Protein AF-A0A2M9PXU3-F1 (afdb_monomer)

Mean predicted aligned error: 9.9 Å

pLDDT: mean 85.63, std 10.14, range [52.69, 96.5]

Radius of gyration: 23.73 Å; Cα contacts (8 Å, |Δi|>4): 147; chains: 1; bounding box: 52×35×65 Å

Foldseek 3Di:
DDPLLVVLLVCLLCLVVVNDDPVVVVSSVVCCVVDPVSVVSSVDCVSVVVVVVVVVVLVVVLVVLLVVLLVLLVPDDCPDCVPVSLVVLLQSLLVQCVSPVDNVSLLCSQQVSQLVNQLVVQVPDCVQPVDPDPVSVVVSNVRSNVRSVVSSVSSSNSSVVNVVVVVVVD

Sequence (170 aa):
MSQECSIVEDLLPLYKKQALQATTVEYVEQHLANCEHCRQFATSKQLLGYHLLMKRTITFFHLVFIVLSFMFAINSSLLGNQTGFAISYAIFGSLTYFFYKNIWIVFAISSIPVFVWAIINNINNSLYVTHYSLTEIGTLLIGASYIALLHTIFALFGAAFAIMFRRFTK

Organism: NCBI:txid582475

Nearest PDB structures (foldseek):
  6grj-assembly1_E  TM=2.262E-01  e=9.748E+00  Aeromonas hydrophila

Structure (mmCIF, N/CA/C/O backbone):
data_AF-A0A2M9PXU3-F1
#
_entry.id   AF-A0A2M9PXU3-F1
#
loop_
_atom_site.group_PDB
_atom_site.id
_atom_site.type_symbol
_atom_site.label_atom_id
_atom_site.label_alt_id
_atom_site.label_comp_id
_atom_site.label_asym_id
_atom_site.label_entity_id
_atom_site.label_seq_id
_atom_site.pdbx_PDB_ins_code
_atom_site.Cartn_x
_atom_site.Cartn_y
_atom_site.Cartn_z
_atom_site.occupancy
_atom_site.B_iso_or_equiv
_atom_site.auth_seq_id
_atom_site.auth_comp_id
_atom_site.auth_asym_id
_atom_site.auth_atom_id
_atom_site.pdbx_PDB_model_num
ATOM 1 N N . MET A 1 1 ? -33.597 -4.125 27.726 1.00 58.78 1 MET A N 1
ATOM 2 C CA . MET A 1 1 ? -32.166 -4.501 27.716 1.00 58.78 1 MET A CA 1
ATOM 3 C C . MET A 1 1 ? -31.434 -3.582 28.674 1.00 58.78 1 MET A C 1
ATOM 5 O O . MET A 1 1 ? -31.706 -2.387 28.640 1.00 58.78 1 MET A O 1
ATOM 9 N N . SER A 1 2 ? -30.589 -4.116 29.558 1.00 76.25 2 SER A N 1
ATOM 10 C CA . SER A 1 2 ? -29.757 -3.280 30.432 1.00 76.25 2 SER A CA 1
ATOM 11 C C . SER A 1 2 ? -28.601 -2.673 29.630 1.00 76.25 2 SER A C 1
ATOM 13 O O . SER A 1 2 ? -28.167 -3.251 28.633 1.00 76.25 2 SER A O 1
ATOM 15 N N . GLN A 1 3 ? -28.095 -1.512 30.059 1.00 81.12 3 GLN A N 1
ATOM 16 C CA . GLN A 1 3 ? -26.923 -0.881 29.434 1.00 81.12 3 GLN A CA 1
ATOM 17 C C . GLN A 1 3 ? -25.705 -1.821 29.431 1.00 81.12 3 GLN A C 1
ATOM 19 O O . GLN A 1 3 ? -24.948 -1.847 28.467 1.00 81.12 3 GLN A O 1
ATOM 24 N N . GLU A 1 4 ? -25.576 -2.662 30.460 1.00 86.38 4 GLU A N 1
ATOM 25 C CA . GLU A 1 4 ? -24.522 -3.674 30.571 1.00 86.38 4 GLU A CA 1
ATOM 26 C C . GLU A 1 4 ? -24.569 -4.724 29.452 1.00 86.38 4 GLU A C 1
ATOM 28 O O . GLU A 1 4 ? -23.522 -5.085 28.922 1.00 86.38 4 GLU A O 1
ATOM 33 N N . CYS A 1 5 ? -25.763 -5.165 29.028 1.00 88.12 5 CYS A N 1
ATOM 34 C CA . CYS A 1 5 ? -25.887 -6.119 27.918 1.00 88.12 5 CYS A CA 1
ATOM 35 C C . CYS A 1 5 ? -25.332 -5.529 26.614 1.00 88.12 5 CYS A C 1
ATOM 37 O O . CYS A 1 5 ? -24.600 -6.207 25.900 1.00 88.12 5 CYS A O 1
ATOM 39 N N . SER A 1 6 ? -25.630 -4.253 26.335 1.00 86.56 6 SER A N 1
ATOM 40 C CA . SER A 1 6 ? -25.134 -3.559 25.136 1.00 86.56 6 SER A CA 1
ATOM 41 C C . SER A 1 6 ? -23.608 -3.457 25.136 1.00 86.56 6 SER A C 1
ATOM 43 O O . SER A 1 6 ? -22.974 -3.700 24.116 1.00 86.56 6 SER A O 1
ATOM 45 N N . ILE A 1 7 ? -23.014 -3.145 26.293 1.00 88.44 7 ILE A N 1
ATOM 46 C CA . ILE A 1 7 ? -21.556 -3.067 26.444 1.00 88.44 7 ILE A CA 1
ATOM 47 C C . ILE A 1 7 ? -20.925 -4.440 26.182 1.00 88.44 7 ILE A C 1
ATOM 49 O O . ILE A 1 7 ? -19.942 -4.548 25.452 1.00 88.44 7 ILE A O 1
ATOM 53 N N . VAL A 1 8 ? -21.490 -5.510 26.744 1.00 90.38 8 VAL A N 1
ATOM 54 C CA . VAL A 1 8 ? -20.959 -6.869 26.562 1.00 90.38 8 VAL A CA 1
ATOM 55 C C . VAL A 1 8 ? -21.114 -7.349 25.118 1.00 90.38 8 VAL A C 1
ATOM 57 O O . VAL A 1 8 ? -20.199 -7.982 24.590 1.00 90.38 8 VAL A O 1
ATOM 60 N N . GLU A 1 9 ? -22.213 -7.009 24.445 1.00 87.88 9 GLU A N 1
ATOM 61 C CA . GLU A 1 9 ? -22.412 -7.288 23.017 1.00 87.88 9 GLU A CA 1
ATOM 62 C C . GLU A 1 9 ? -21.337 -6.645 22.135 1.00 87.88 9 GLU A C 1
ATOM 64 O O . GLU A 1 9 ? -20.796 -7.318 21.251 1.00 87.88 9 GLU A O 1
ATOM 69 N N . ASP A 1 10 ? -20.953 -5.401 22.428 1.00 85.12 10 ASP A N 1
ATOM 70 C CA . ASP A 1 10 ? -19.882 -4.691 21.721 1.00 85.12 10 ASP A CA 1
ATOM 71 C C . ASP A 1 10 ? -18.488 -5.276 22.011 1.00 85.12 10 ASP A C 1
ATOM 73 O O . ASP A 1 10 ? -17.605 -5.274 21.146 1.00 85.12 10 ASP A O 1
ATOM 77 N N . LEU A 1 11 ? -18.276 -5.814 23.217 1.00 88.81 11 LEU A N 1
ATOM 78 C CA . LEU A 1 11 ? -17.001 -6.402 23.645 1.00 88.81 11 LEU A CA 1
ATOM 79 C C . LEU A 1 11 ? -16.814 -7.854 23.185 1.00 88.81 11 LEU A C 1
ATOM 81 O O . LEU A 1 11 ? -15.676 -8.305 23.023 1.00 88.81 11 LEU A O 1
ATOM 85 N N . LEU A 1 12 ? -17.895 -8.594 22.927 1.00 89.00 12 LEU A N 1
ATOM 86 C CA . LEU A 1 12 ? -17.863 -10.009 22.538 1.00 89.00 12 LEU A CA 1
ATOM 87 C C . LEU A 1 12 ? -16.954 -10.326 21.329 1.00 89.00 12 LEU A C 1
ATOM 89 O O . LEU A 1 12 ? -16.223 -11.324 21.381 1.00 89.00 12 LEU A O 1
ATOM 93 N N . PRO A 1 13 ? -16.924 -9.521 20.245 1.00 84.38 13 PRO A N 1
ATOM 94 C CA . PRO A 1 13 ? -15.999 -9.740 19.134 1.00 84.38 13 PRO A CA 1
ATOM 95 C C . PRO A 1 13 ? -14.521 -9.637 19.539 1.00 84.38 13 PRO A C 1
ATOM 97 O O . PRO A 1 13 ? -13.685 -10.353 18.983 1.00 84.38 13 PRO A O 1
ATOM 100 N N . LEU A 1 14 ? -14.192 -8.753 20.488 1.00 85.19 14 LEU A N 1
ATOM 101 C CA . LEU A 1 14 ? -12.833 -8.563 21.004 1.00 85.19 14 LEU A CA 1
ATOM 102 C C . LEU A 1 14 ? -12.457 -9.659 22.007 1.00 85.19 14 LEU A C 1
ATOM 104 O O . LEU A 1 14 ? -11.332 -10.161 21.961 1.00 85.19 14 LEU A O 1
ATOM 108 N N . TYR A 1 15 ? -13.411 -10.085 22.842 1.00 87.25 15 TYR A N 1
ATOM 109 C CA . TYR A 1 15 ? -13.269 -11.214 23.766 1.00 87.25 15 TYR A CA 1
ATOM 110 C C . TYR A 1 15 ? -12.874 -12.494 23.017 1.00 87.25 15 TYR A C 1
ATOM 112 O O . TYR A 1 15 ? -11.856 -13.108 23.333 1.00 87.25 15 TYR A O 1
ATOM 120 N N . LYS A 1 16 ? -13.575 -12.834 21.922 1.00 84.44 16 LYS A N 1
ATOM 121 C CA . LYS A 1 16 ? -13.237 -14.003 21.081 1.00 84.44 16 LYS A CA 1
ATOM 122 C C . LYS A 1 16 ? -11.840 -13.952 20.454 1.00 84.44 16 LYS A C 1
ATOM 124 O O . LYS A 1 16 ? -11.309 -14.993 20.080 1.00 84.44 16 LYS A O 1
ATOM 129 N N . LYS A 1 17 ? -11.256 -12.761 20.300 1.00 81.19 17 LYS A N 1
ATOM 130 C CA . LYS A 1 17 ? -9.912 -12.560 19.735 1.00 81.19 17 LYS A CA 1
ATOM 131 C C . LYS A 1 17 ? -8.816 -12.485 20.795 1.00 81.19 17 LYS A C 1
ATOM 133 O O . LYS A 1 17 ? -7.677 -12.219 20.425 1.00 81.19 17 LYS A O 1
ATOM 138 N N . GLN A 1 18 ? -9.153 -12.671 22.075 1.00 85.31 18 GLN A N 1
ATOM 139 C CA . GLN A 1 18 ? -8.224 -12.478 23.194 1.00 85.31 18 GLN A CA 1
ATOM 140 C C . GLN A 1 18 ? -7.552 -11.090 23.141 1.00 85.31 18 GLN A C 1
ATOM 142 O O . GLN A 1 18 ? -6.388 -10.925 23.490 1.00 85.31 18 GLN A O 1
ATOM 147 N N . ALA A 1 19 ? -8.290 -10.085 22.654 1.00 86.69 19 ALA A N 1
ATOM 148 C CA . ALA A 1 19 ? -7.798 -8.726 22.423 1.00 86.69 19 ALA A CA 1
ATOM 149 C C . ALA A 1 19 ? -8.254 -7.735 23.510 1.00 86.69 19 ALA A C 1
ATOM 151 O O . ALA A 1 19 ? -8.149 -6.522 23.328 1.00 86.69 19 ALA A O 1
ATOM 152 N N . LEU A 1 20 ? -8.797 -8.248 24.617 1.00 89.94 20 LEU A N 1
ATOM 153 C CA . LEU A 1 20 ? -9.242 -7.475 25.774 1.00 89.94 20 LEU A CA 1
ATOM 154 C C . LEU A 1 20 ? -8.198 -7.522 26.895 1.00 89.94 20 LEU A C 1
ATOM 156 O O . LEU A 1 20 ? -7.428 -8.474 27.006 1.00 89.94 20 LEU A O 1
ATOM 160 N N . GLN A 1 21 ? -8.189 -6.496 27.746 1.00 90.06 21 GLN A N 1
ATOM 161 C CA . GLN A 1 21 ? -7.416 -6.515 28.988 1.00 90.06 21 GLN A CA 1
ATOM 162 C C . GLN A 1 21 ? -8.027 -7.508 29.984 1.00 90.06 21 GLN A C 1
ATOM 164 O O . GLN A 1 21 ? -9.234 -7.740 29.959 1.00 90.06 21 GLN A O 1
ATOM 169 N N . ALA A 1 22 ? -7.208 -8.051 30.889 1.00 91.12 22 ALA A N 1
ATOM 170 C CA . ALA A 1 22 ? -7.633 -9.071 31.853 1.00 91.12 22 ALA A CA 1
ATOM 171 C C . ALA A 1 22 ? -8.864 -8.651 32.681 1.00 91.12 22 ALA A C 1
ATOM 173 O O . ALA A 1 22 ? -9.796 -9.431 32.834 1.00 91.12 22 ALA A O 1
ATOM 174 N N . THR A 1 23 ? -8.921 -7.392 33.120 1.00 90.69 23 THR A N 1
ATOM 175 C CA . THR A 1 23 ? -10.064 -6.842 33.869 1.00 90.69 23 THR A CA 1
ATOM 176 C C . THR A 1 23 ? -11.356 -6.826 33.048 1.00 90.69 23 THR A C 1
ATOM 178 O O . THR A 1 23 ? -12.441 -7.066 33.569 1.00 90.69 23 THR A O 1
ATOM 181 N N . THR A 1 24 ? -11.259 -6.567 31.743 1.00 91.56 24 THR A N 1
ATOM 182 C CA . THR A 1 24 ? -12.410 -6.566 30.832 1.00 91.56 24 THR A CA 1
ATOM 183 C C . THR A 1 24 ? -12.848 -7.985 30.471 1.00 91.56 24 THR A C 1
ATOM 185 O O . THR A 1 24 ? -14.036 -8.220 30.274 1.00 91.56 24 THR A O 1
ATOM 188 N N . VAL A 1 25 ? -11.908 -8.933 30.396 1.00 92.88 25 VAL A N 1
ATOM 189 C CA . VAL A 1 25 ? -12.203 -10.366 30.224 1.00 92.88 25 VAL A CA 1
ATOM 190 C C . VAL A 1 25 ? -13.038 -10.864 31.402 1.00 92.88 25 VAL A C 1
ATOM 192 O O . VAL A 1 25 ? -14.112 -11.414 31.181 1.00 92.88 25 VAL A O 1
ATOM 195 N N . GLU A 1 26 ? -12.599 -10.586 32.630 1.00 93.81 26 GLU A N 1
ATOM 196 C CA . GLU A 1 26 ? -13.303 -10.983 33.855 1.00 93.81 26 GLU A CA 1
ATOM 197 C C . GLU A 1 26 ? -14.710 -10.366 33.934 1.00 93.81 26 GLU A C 1
ATOM 199 O O . GLU A 1 26 ? -15.682 -11.068 34.206 1.00 93.81 26 GLU A O 1
ATOM 204 N N . TYR A 1 27 ? -14.847 -9.082 33.578 1.00 93.38 27 TYR A N 1
ATOM 205 C CA . TYR A 1 27 ? -16.149 -8.411 33.475 1.00 93.38 27 TYR A CA 1
ATOM 206 C C . TYR A 1 27 ? -17.099 -9.104 32.482 1.00 93.38 27 TYR A C 1
ATOM 208 O O . TYR A 1 27 ? -18.268 -9.348 32.793 1.00 93.38 27 TYR A O 1
ATOM 216 N N . VAL A 1 28 ? -16.606 -9.443 31.285 1.00 92.81 28 VAL A N 1
ATOM 217 C CA . VAL A 1 28 ? -17.405 -10.123 30.253 1.00 92.81 28 VAL A CA 1
ATOM 218 C C . VAL A 1 28 ? -17.800 -11.529 30.711 1.00 92.81 28 VAL A C 1
ATOM 220 O O . VAL A 1 28 ? -18.957 -11.913 30.549 1.00 92.81 28 VAL A O 1
ATOM 223 N N . GLU A 1 29 ? -16.888 -12.287 31.321 1.00 93.62 29 GLU A N 1
ATOM 224 C CA . GLU A 1 29 ? -17.164 -13.638 31.830 1.00 93.62 29 GLU A CA 1
ATOM 225 C C . GLU A 1 29 ? -18.190 -13.633 32.963 1.00 93.62 29 GLU A C 1
ATOM 227 O O . GLU A 1 29 ? -19.148 -14.412 32.934 1.00 93.62 29 GLU A O 1
ATOM 232 N N . GLN A 1 30 ? -18.054 -12.702 33.909 1.00 92.81 30 GLN A N 1
ATOM 233 C CA . GLN A 1 30 ? -19.007 -12.525 35.000 1.00 92.81 30 GLN A CA 1
ATOM 234 C C . GLN A 1 30 ? -20.407 -12.184 34.471 1.00 92.81 30 GLN A C 1
ATOM 236 O O . GLN A 1 30 ? -21.407 -12.713 34.964 1.00 92.81 30 GLN A O 1
ATOM 241 N N . HIS A 1 31 ? -20.503 -11.344 33.437 1.00 92.25 31 HIS A N 1
ATOM 242 C CA . HIS A 1 31 ? -21.789 -11.015 32.829 1.00 92.25 31 HIS A CA 1
ATOM 243 C C . HIS A 1 31 ? -22.380 -12.192 32.032 1.00 92.25 31 HIS A C 1
ATOM 245 O O . HIS A 1 31 ? -23.579 -12.454 32.122 1.00 92.25 31 HIS A O 1
ATOM 251 N N . LEU A 1 32 ? -21.562 -12.950 31.293 1.00 91.44 32 LEU A N 1
ATOM 252 C CA . LEU A 1 32 ? -22.006 -14.131 30.533 1.00 91.44 32 LEU A CA 1
ATOM 253 C C . LEU A 1 32 ? -22.490 -15.282 31.431 1.00 91.44 32 LEU A C 1
ATOM 255 O O . LEU A 1 32 ? -23.358 -16.062 31.019 1.00 91.44 32 LEU A O 1
ATOM 259 N N . ALA A 1 33 ? -21.965 -15.389 32.655 1.00 92.25 33 ALA A N 1
ATOM 260 C CA . ALA A 1 33 ? -22.457 -16.337 33.652 1.00 92.25 33 ALA A CA 1
ATOM 261 C C . ALA A 1 33 ? -23.906 -16.017 34.066 1.00 92.25 33 ALA A C 1
ATOM 263 O O . ALA A 1 33 ? -24.739 -16.922 34.164 1.00 92.25 33 ALA A O 1
ATOM 264 N N . ASN A 1 34 ? -24.217 -14.727 34.217 1.00 90.56 34 ASN A N 1
ATOM 265 C CA . ASN A 1 34 ? -25.475 -14.248 34.791 1.00 90.56 34 ASN A CA 1
ATOM 266 C C . ASN A 1 34 ? -26.540 -13.864 33.749 1.00 90.56 34 ASN A C 1
ATOM 268 O O . ASN A 1 34 ? -27.720 -13.786 34.084 1.00 90.56 34 ASN A O 1
ATOM 272 N N . CYS A 1 35 ? -26.157 -13.639 32.489 1.00 90.38 35 CYS A N 1
ATOM 273 C CA . CYS A 1 35 ? -27.060 -13.176 31.437 1.00 90.38 35 CYS A CA 1
ATOM 274 C C . CYS A 1 35 ? -27.245 -14.224 30.331 1.00 90.38 35 CYS A C 1
ATOM 276 O O . CYS A 1 35 ? -26.358 -14.473 29.509 1.00 90.38 35 CYS A O 1
ATOM 278 N N . GLU A 1 36 ? -28.442 -14.812 30.263 1.00 88.31 36 GLU A N 1
ATOM 279 C CA . GLU A 1 36 ? -28.781 -15.800 29.235 1.00 88.31 36 GLU A CA 1
ATOM 280 C C . GLU A 1 36 ? -28.809 -15.196 27.820 1.00 88.31 36 GLU A C 1
ATOM 282 O O . GLU A 1 36 ? -28.330 -15.826 26.877 1.00 88.31 36 GLU A O 1
ATOM 287 N N . HIS A 1 37 ? -29.278 -13.951 27.680 1.00 87.38 37 HIS A N 1
ATOM 288 C CA . HIS A 1 37 ? -29.311 -13.231 26.403 1.00 87.38 37 HIS A CA 1
ATOM 289 C C . HIS A 1 37 ? -27.913 -13.099 25.785 1.00 87.38 37 HIS A C 1
ATOM 291 O O . HIS A 1 37 ? -27.681 -13.524 24.652 1.00 87.38 37 HIS A O 1
ATOM 297 N N . CYS A 1 38 ? -26.951 -12.572 26.549 1.00 86.94 38 CYS A N 1
ATOM 298 C CA . CYS A 1 38 ? -25.585 -12.370 26.067 1.00 86.94 38 CYS A CA 1
ATOM 299 C C . CYS A 1 38 ? -24.882 -13.702 25.767 1.00 86.94 38 CYS A C 1
ATOM 301 O O . CYS A 1 38 ? -24.110 -13.784 24.812 1.00 86.94 38 CYS A O 1
ATOM 303 N N . ARG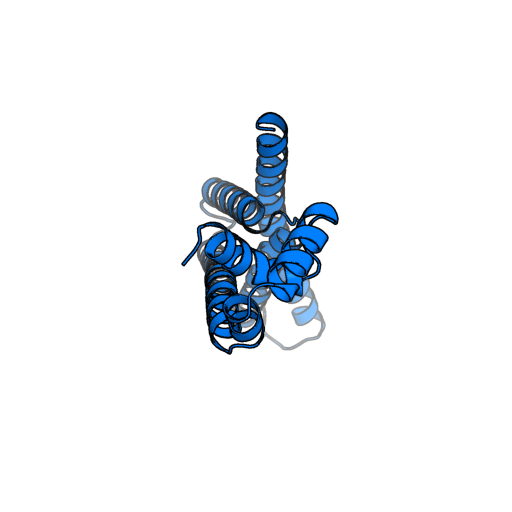 A 1 39 ? -25.193 -14.773 26.510 1.00 87.81 39 ARG A N 1
ATOM 304 C CA . ARG A 1 39 ? -24.681 -16.129 26.247 1.00 87.81 39 ARG A CA 1
ATOM 305 C C . ARG A 1 39 ? -25.201 -16.707 24.925 1.00 87.81 39 ARG A C 1
ATOM 307 O O . ARG A 1 39 ? -24.429 -17.279 24.148 1.00 87.81 39 ARG A O 1
ATOM 314 N N . GLN A 1 40 ? -26.486 -16.521 24.628 1.00 86.44 40 GLN A N 1
ATOM 315 C CA . GLN A 1 40 ? -27.063 -16.910 23.339 1.00 86.44 40 GLN A CA 1
ATOM 316 C C . GLN A 1 40 ? -26.491 -16.059 22.195 1.00 86.44 40 GLN A C 1
ATOM 318 O O . GLN A 1 40 ? -26.076 -16.604 21.168 1.00 86.44 40 GLN A O 1
ATOM 323 N N . PHE A 1 41 ? -26.366 -14.742 22.389 1.00 82.50 41 PHE A N 1
ATOM 324 C CA . PHE A 1 41 ? -25.793 -13.832 21.396 1.00 82.50 41 PHE A CA 1
ATOM 325 C C . PHE A 1 41 ? -24.325 -14.153 21.081 1.00 82.50 41 PHE A C 1
ATOM 327 O O . PHE A 1 41 ? -23.947 -14.192 19.906 1.00 82.50 41 PHE A O 1
ATOM 334 N N . ALA A 1 42 ? -23.524 -14.494 22.097 1.00 82.06 42 ALA A N 1
ATOM 335 C CA . ALA A 1 42 ? -22.135 -14.934 21.947 1.00 82.06 42 ALA A CA 1
ATOM 336 C C . ALA A 1 42 ? -21.995 -16.171 21.044 1.00 82.06 42 ALA A C 1
ATOM 338 O O . ALA A 1 42 ? -20.986 -16.326 20.347 1.00 82.06 42 ALA A O 1
ATOM 339 N N . THR A 1 43 ? -23.014 -17.029 21.018 1.00 80.62 43 THR A N 1
ATOM 340 C CA . THR A 1 43 ? -23.049 -18.262 20.217 1.00 80.62 43 THR A CA 1
ATOM 341 C C . THR A 1 43 ? -23.746 -18.053 18.861 1.00 80.62 43 THR A C 1
ATOM 343 O O . THR A 1 43 ? -23.653 -18.893 17.968 1.00 80.62 43 THR A O 1
ATOM 346 N N . SER A 1 44 ? -24.411 -16.910 18.662 1.00 76.88 44 SER A N 1
ATOM 347 C CA . SER A 1 44 ? -25.222 -16.626 17.477 1.00 76.88 44 SER A CA 1
ATOM 348 C C . SER A 1 44 ? -24.399 -16.319 16.213 1.00 76.88 44 SER A C 1
ATOM 350 O O . SER A 1 44 ? -23.290 -15.776 16.255 1.00 76.88 44 SER A O 1
ATOM 352 N N . LYS A 1 45 ? -24.995 -16.590 15.041 1.00 65.56 45 LYS A N 1
ATOM 353 C CA . LYS A 1 45 ? -24.455 -16.188 13.725 1.00 65.56 45 LYS A CA 1
ATOM 354 C C . LYS A 1 45 ? -24.422 -14.667 13.517 1.00 65.56 45 LYS A C 1
ATOM 356 O O . LYS A 1 45 ? -23.709 -14.205 12.630 1.00 65.56 45 LYS A O 1
ATOM 361 N N . GLN A 1 46 ? -25.149 -13.882 14.311 1.00 65.81 46 GLN A N 1
ATOM 362 C CA . GLN A 1 46 ? -25.204 -12.423 14.169 1.00 65.81 46 GLN A CA 1
ATOM 363 C C . GLN A 1 46 ? -23.852 -11.772 14.494 1.00 65.81 46 GLN A C 1
ATOM 365 O O . GLN A 1 46 ? -23.383 -10.916 13.743 1.00 65.81 46 GLN A O 1
ATOM 370 N N . LEU A 1 47 ? -23.154 -12.282 15.516 1.00 65.25 47 LEU A N 1
ATOM 371 C CA . LEU A 1 47 ? -21.778 -11.892 15.838 1.00 65.25 47 LEU A CA 1
ATOM 372 C C . LEU A 1 47 ? -20.804 -12.202 14.680 1.00 65.25 47 LEU A C 1
ATOM 374 O O . LEU A 1 47 ? -19.882 -11.436 14.394 1.00 65.25 47 LEU A O 1
ATOM 378 N N . LEU A 1 48 ? -21.032 -13.314 13.971 1.00 63.03 48 LEU A N 1
ATOM 379 C CA . LEU A 1 48 ? -20.255 -13.693 12.786 1.00 63.03 48 LEU A CA 1
ATOM 380 C C . LEU A 1 48 ? -20.543 -12.761 11.595 1.00 63.03 48 LEU A C 1
ATOM 382 O O . LEU A 1 48 ? -19.626 -12.426 10.846 1.00 63.03 48 LEU A O 1
ATOM 386 N N . GLY A 1 49 ? -21.791 -12.306 11.446 1.00 60.81 49 GLY A N 1
ATOM 387 C CA . GLY A 1 49 ? -22.214 -11.351 10.419 1.00 60.81 49 GLY A CA 1
ATOM 388 C C . GLY A 1 49 ? -21.491 -10.006 10.520 1.00 60.81 49 GLY A C 1
ATOM 389 O O . GLY A 1 49 ? -20.899 -9.563 9.535 1.00 60.81 49 GLY A O 1
ATOM 390 N N . TYR A 1 50 ? -21.441 -9.404 11.714 1.00 64.88 50 TYR A N 1
ATOM 391 C CA . TYR A 1 50 ? -20.674 -8.169 11.954 1.00 64.88 50 TYR A CA 1
ATOM 392 C C . TYR A 1 50 ? -19.179 -8.345 11.654 1.00 64.88 50 TYR A C 1
ATOM 394 O O . TYR A 1 50 ? -18.558 -7.496 11.010 1.00 64.88 50 TYR A O 1
ATOM 402 N N . HIS A 1 51 ? -18.601 -9.483 12.049 1.00 62.94 51 HIS A N 1
ATOM 403 C CA . HIS A 1 51 ? -17.202 -9.798 11.767 1.00 62.94 51 HIS A CA 1
ATOM 404 C C . HIS A 1 51 ? -16.905 -9.902 10.260 1.00 62.94 51 HIS A C 1
ATOM 406 O O . HIS A 1 51 ? -15.897 -9.373 9.781 1.00 62.94 51 HIS A O 1
ATOM 412 N N . LEU A 1 52 ? -17.781 -10.563 9.499 1.00 61.28 52 LEU A N 1
ATOM 413 C CA . LEU A 1 52 ? -17.654 -10.684 8.044 1.00 61.28 52 LEU A CA 1
ATOM 414 C C . LEU A 1 52 ? -17.754 -9.320 7.353 1.00 61.28 52 LEU A C 1
ATOM 416 O O . LEU A 1 52 ? -16.981 -9.045 6.434 1.00 61.28 52 LEU A O 1
ATOM 420 N N . LEU A 1 53 ? -18.652 -8.452 7.825 1.00 69.12 53 LEU A N 1
ATOM 421 C CA . LEU A 1 53 ? -18.860 -7.113 7.275 1.00 69.12 53 LEU A CA 1
ATOM 422 C C . LEU A 1 53 ? -17.626 -6.222 7.491 1.00 69.12 53 LEU A C 1
ATOM 424 O O . LEU A 1 53 ? -17.139 -5.611 6.541 1.00 69.12 53 LEU A O 1
ATOM 428 N N . MET A 1 54 ? -17.036 -6.240 8.692 1.00 67.12 54 MET A N 1
ATOM 429 C CA . MET A 1 54 ? -15.806 -5.490 8.982 1.00 67.12 54 MET A CA 1
ATOM 430 C C . MET A 1 54 ? -14.605 -6.004 8.172 1.00 67.12 54 MET A C 1
ATOM 432 O O . MET A 1 54 ? -13.839 -5.207 7.625 1.00 67.12 54 MET A O 1
ATOM 436 N N . LYS A 1 55 ? -14.458 -7.331 8.032 1.00 74.00 55 LYS A N 1
ATOM 437 C CA . LYS A 1 55 ? -13.389 -7.927 7.211 1.00 74.00 55 LYS A CA 1
ATOM 438 C C . LYS A 1 55 ? -13.541 -7.537 5.737 1.00 74.00 55 LYS A C 1
ATOM 440 O O . LYS A 1 55 ? -12.556 -7.162 5.108 1.00 74.00 55 LYS A O 1
ATOM 445 N N . ARG A 1 56 ? -14.771 -7.551 5.212 1.00 77.31 56 ARG A N 1
ATOM 446 C CA . ARG A 1 56 ? -15.087 -7.133 3.838 1.00 77.31 56 ARG A CA 1
ATOM 447 C C . ARG A 1 56 ? -14.711 -5.674 3.579 1.00 77.31 56 ARG A C 1
ATOM 449 O O . ARG A 1 56 ? -14.115 -5.396 2.543 1.00 77.31 56 ARG A O 1
ATOM 456 N N . THR A 1 57 ? -15.002 -4.763 4.506 1.00 80.94 57 THR A N 1
ATOM 457 C CA . THR A 1 57 ? -14.649 -3.341 4.360 1.00 80.94 57 THR A CA 1
ATOM 458 C C . THR A 1 57 ? -13.133 -3.130 4.305 1.00 80.94 57 THR A C 1
ATOM 460 O O . THR A 1 57 ? -12.648 -2.405 3.440 1.00 80.94 57 THR A O 1
ATOM 463 N N . ILE A 1 58 ? -12.360 -3.810 5.161 1.00 84.62 58 ILE A N 1
ATOM 464 C CA . ILE A 1 58 ? -10.887 -3.727 5.130 1.00 84.62 58 ILE A CA 1
ATOM 465 C C . ILE A 1 58 ? -10.340 -4.285 3.812 1.00 84.62 58 ILE A C 1
ATOM 467 O O . ILE A 1 58 ? -9.469 -3.668 3.202 1.00 84.62 58 ILE A O 1
ATOM 471 N N . THR A 1 59 ? -10.861 -5.426 3.351 1.00 87.94 59 THR A N 1
ATOM 472 C CA . THR A 1 59 ? -10.473 -6.009 2.059 1.00 87.94 59 THR A CA 1
ATOM 473 C C . THR A 1 59 ? -10.803 -5.075 0.895 1.00 87.94 59 THR A C 1
ATOM 475 O O . THR A 1 59 ? -9.979 -4.928 -0.001 1.00 87.94 59 THR A O 1
ATOM 478 N N . PHE A 1 60 ? -11.956 -4.401 0.919 1.00 90.94 60 PHE A N 1
ATOM 479 C CA . PHE A 1 60 ? -12.319 -3.409 -0.093 1.00 90.94 60 PHE A CA 1
ATOM 480 C C . PHE A 1 60 ? -11.291 -2.275 -0.165 1.00 90.94 60 PHE A C 1
ATOM 482 O O . PHE A 1 60 ? -10.737 -2.030 -1.233 1.00 90.94 60 PHE A O 1
ATOM 489 N N . PHE A 1 61 ? -10.965 -1.639 0.965 1.00 90.38 61 PHE A N 1
ATOM 490 C CA . PHE A 1 61 ? -9.951 -0.580 0.978 1.00 90.38 61 PHE A CA 1
ATOM 491 C C . PHE A 1 61 ? -8.569 -1.095 0.571 1.00 90.38 61 PHE A C 1
ATOM 493 O O . PHE A 1 61 ? -7.848 -0.396 -0.133 1.00 90.38 61 PHE A O 1
ATOM 500 N N . HIS A 1 62 ? -8.218 -2.331 0.935 1.00 92.19 62 HIS A N 1
ATOM 501 C CA . HIS A 1 62 ? -6.972 -2.952 0.488 1.00 92.19 62 HIS A CA 1
ATOM 502 C C . HIS A 1 62 ? -6.890 -3.067 -1.033 1.00 92.19 62 HIS A C 1
ATOM 504 O O . HIS A 1 62 ? -5.882 -2.688 -1.624 1.00 92.19 62 HIS A O 1
ATOM 510 N N . LEU A 1 63 ? -7.970 -3.518 -1.675 1.00 92.50 63 LEU A N 1
ATOM 511 C CA . LEU A 1 63 ? -8.056 -3.559 -3.132 1.00 92.50 63 LEU A CA 1
ATOM 512 C C . LEU A 1 63 ? -7.989 -2.157 -3.741 1.00 92.50 63 LEU A C 1
ATOM 514 O O . LEU A 1 63 ? -7.282 -1.970 -4.725 1.00 92.50 63 LEU A O 1
ATOM 518 N N . VAL A 1 64 ? -8.651 -1.167 -3.135 1.00 93.62 64 VAL A N 1
ATOM 519 C CA . VAL A 1 64 ? -8.567 0.233 -3.580 1.00 93.62 64 VAL A CA 1
ATOM 520 C C . VAL A 1 64 ? -7.120 0.732 -3.550 1.00 93.62 64 VAL A C 1
ATOM 522 O O . VAL A 1 64 ? -6.662 1.286 -4.545 1.00 93.62 64 VAL A O 1
ATOM 525 N N . PHE A 1 65 ? -6.368 0.490 -2.471 1.00 93.69 65 PHE A N 1
ATOM 526 C CA . PHE A 1 65 ? -4.952 0.870 -2.398 1.00 93.69 65 PHE A CA 1
ATOM 527 C C . PHE A 1 65 ? -4.105 0.173 -3.475 1.00 93.69 65 PHE A C 1
ATOM 529 O O . PHE A 1 65 ? -3.286 0.826 -4.118 1.00 93.69 65 PHE A O 1
ATOM 536 N N . ILE A 1 66 ? -4.326 -1.120 -3.730 1.00 93.00 66 ILE A N 1
ATOM 537 C CA . ILE A 1 66 ? -3.617 -1.856 -4.790 1.00 93.00 66 ILE A CA 1
ATOM 538 C C . ILE A 1 66 ? -3.924 -1.263 -6.173 1.00 93.00 66 ILE A C 1
ATOM 540 O O . ILE A 1 66 ? -3.005 -1.006 -6.950 1.00 93.00 66 ILE A O 1
ATOM 544 N N . VAL A 1 67 ? -5.200 -1.005 -6.478 1.00 91.94 67 VAL A N 1
ATOM 545 C CA . VAL A 1 67 ? -5.623 -0.418 -7.761 1.00 91.94 67 VAL A CA 1
ATOM 546 C C . VAL A 1 67 ? -5.053 0.987 -7.935 1.00 91.94 67 VAL A C 1
ATOM 548 O O . VAL A 1 67 ? -4.538 1.302 -9.004 1.00 91.94 67 VAL A O 1
ATOM 551 N N . LEU A 1 68 ? -5.076 1.817 -6.891 1.00 91.44 68 LEU A N 1
ATOM 552 C CA . LEU A 1 68 ? -4.467 3.148 -6.929 1.00 91.44 68 LEU A CA 1
ATOM 553 C C . LEU A 1 68 ? -2.962 3.075 -7.204 1.00 91.44 68 LEU A C 1
ATOM 555 O O . LEU A 1 68 ? -2.461 3.861 -8.005 1.00 91.44 68 LEU A O 1
ATOM 559 N N . SER A 1 69 ? -2.250 2.107 -6.618 1.00 90.38 69 SER A N 1
ATOM 560 C CA . SER A 1 69 ? -0.831 1.904 -6.927 1.00 90.38 69 SER A CA 1
ATOM 561 C C . SER A 1 69 ? -0.609 1.540 -8.398 1.00 90.38 69 SER A C 1
ATOM 563 O O . SER A 1 69 ? 0.307 2.083 -9.013 1.00 90.38 69 SER A O 1
ATOM 565 N N . PHE A 1 70 ? -1.455 0.690 -8.991 1.00 88.88 70 PHE A N 1
ATOM 566 C CA . PHE A 1 70 ? -1.410 0.419 -10.433 1.00 88.88 70 PHE A CA 1
ATOM 567 C C . PHE A 1 70 ? -1.688 1.674 -11.267 1.00 88.88 70 PHE A C 1
ATOM 569 O O . PHE A 1 70 ? -0.959 1.951 -12.217 1.00 88.88 70 PHE A O 1
ATOM 576 N N . MET A 1 71 ? -2.712 2.455 -10.910 1.00 87.25 71 MET A N 1
ATOM 577 C CA . MET A 1 71 ? -3.055 3.689 -11.624 1.00 87.25 71 MET A CA 1
ATOM 578 C C . MET A 1 71 ? -1.904 4.695 -11.604 1.00 87.25 71 MET A C 1
ATOM 580 O O . MET A 1 71 ? -1.610 5.314 -12.626 1.00 87.25 71 MET A O 1
ATOM 584 N N . PHE A 1 72 ? -1.226 4.839 -10.464 1.00 85.81 72 PHE A N 1
ATOM 585 C CA . PHE A 1 72 ? -0.062 5.708 -10.366 1.00 85.81 72 PHE A CA 1
ATOM 586 C C . PHE A 1 72 ? 1.129 5.184 -11.166 1.00 85.81 72 PHE A C 1
ATOM 588 O O . PHE A 1 72 ? 1.818 6.001 -11.761 1.00 85.81 72 PHE A O 1
ATOM 595 N N . ALA A 1 73 ? 1.351 3.867 -11.231 1.00 82.75 73 ALA A N 1
ATOM 596 C CA . ALA A 1 73 ? 2.396 3.277 -12.074 1.00 82.75 73 ALA A CA 1
ATOM 597 C C . ALA A 1 73 ? 2.151 3.550 -13.569 1.00 82.75 73 ALA A C 1
ATOM 599 O O . ALA A 1 73 ? 3.055 3.980 -14.279 1.00 82.75 73 ALA A O 1
ATOM 600 N N . ILE A 1 74 ? 0.907 3.376 -14.035 1.00 81.88 74 ILE A N 1
ATOM 601 C CA . ILE A 1 74 ? 0.521 3.629 -15.434 1.00 81.88 74 ILE A CA 1
ATOM 602 C C . ILE A 1 74 ? 0.700 5.105 -15.795 1.00 81.88 74 ILE A C 1
ATOM 604 O O . ILE A 1 74 ? 1.199 5.433 -16.869 1.00 81.88 74 ILE A O 1
ATOM 608 N N . ASN A 1 75 ? 0.264 6.001 -14.907 1.00 76.62 75 ASN A N 1
ATOM 609 C CA . ASN A 1 75 ? 0.261 7.435 -15.175 1.00 76.62 75 ASN A CA 1
ATOM 610 C C . ASN A 1 75 ? 1.619 8.104 -14.888 1.00 76.62 75 ASN A C 1
ATOM 612 O O . ASN A 1 75 ? 1.817 9.279 -15.204 1.00 76.62 75 ASN A O 1
ATOM 616 N N . SER A 1 76 ? 2.568 7.393 -14.271 1.00 69.31 76 SER A N 1
ATOM 617 C CA . SER A 1 76 ? 3.885 7.945 -13.976 1.00 69.31 76 SER A CA 1
ATOM 618 C C . SER A 1 76 ? 4.785 7.893 -15.206 1.00 69.31 76 SER A C 1
ATOM 620 O O . SER A 1 76 ? 5.388 6.870 -15.522 1.00 69.31 76 SER A O 1
ATOM 622 N N . SER A 1 77 ? 4.939 9.031 -15.880 1.00 59.66 77 SER A N 1
ATOM 623 C CA . SER A 1 77 ? 6.098 9.242 -16.745 1.00 59.66 77 SER A CA 1
ATOM 624 C C . SER A 1 77 ? 7.269 9.716 -15.890 1.00 59.66 77 SER A C 1
ATOM 626 O O . SER A 1 77 ? 7.300 10.869 -15.453 1.00 59.66 77 SER A O 1
ATOM 628 N N . LEU A 1 78 ? 8.252 8.837 -15.679 1.00 56.06 78 LEU A N 1
ATOM 629 C CA . LEU A 1 78 ? 9.506 9.156 -14.983 1.00 56.06 78 LEU A CA 1
ATOM 630 C C . LEU A 1 78 ? 10.302 10.280 -15.689 1.00 56.06 78 LEU A C 1
ATOM 632 O O . LEU A 1 78 ? 11.172 10.895 -15.084 1.00 56.06 78 LEU A O 1
ATOM 636 N N . LEU A 1 79 ? 9.999 10.559 -16.965 1.00 52.69 79 LEU A N 1
ATOM 637 C CA . LEU A 1 79 ? 10.692 11.524 -17.829 1.00 52.69 79 LEU A CA 1
ATOM 638 C C . LEU A 1 79 ? 9.906 12.828 -18.073 1.00 52.69 79 LEU A C 1
ATOM 640 O O . LEU A 1 79 ? 10.447 13.747 -18.679 1.00 52.69 79 LEU A O 1
ATOM 644 N N . GLY A 1 80 ? 8.652 12.919 -17.616 1.00 65.00 80 GLY A N 1
ATOM 645 C CA . GLY A 1 80 ? 7.793 14.095 -17.800 1.00 65.00 80 GLY A CA 1
ATOM 646 C C . GLY A 1 80 ? 7.691 14.958 -16.540 1.00 65.00 80 GLY A C 1
ATOM 647 O O . GLY A 1 80 ? 8.484 15.867 -16.318 1.00 65.00 80 GLY A O 1
ATOM 648 N N . ASN A 1 81 ? 6.694 14.676 -15.697 1.00 68.56 81 ASN A N 1
ATOM 649 C CA . ASN A 1 81 ? 6.396 15.446 -14.485 1.00 68.56 81 ASN A CA 1
ATOM 650 C C . ASN A 1 81 ? 6.993 14.781 -13.231 1.00 68.56 81 ASN A C 1
ATOM 652 O O . ASN A 1 81 ? 6.277 14.225 -12.394 1.00 68.56 81 ASN A O 1
ATOM 656 N N . GLN A 1 82 ? 8.323 14.820 -13.123 1.00 76.06 82 GLN A N 1
ATOM 657 C CA . GLN A 1 82 ? 9.094 14.142 -12.070 1.00 76.06 82 GLN A CA 1
ATOM 658 C C . GLN A 1 82 ? 8.660 14.545 -10.648 1.00 76.06 82 GLN A C 1
ATOM 660 O O . GLN A 1 82 ? 8.631 13.712 -9.740 1.00 76.06 82 GLN A O 1
ATOM 665 N N . THR A 1 83 ? 8.268 15.808 -10.452 1.00 80.62 83 THR A N 1
ATOM 666 C CA . THR A 1 83 ? 7.812 16.334 -9.156 1.00 80.62 83 THR A CA 1
ATOM 667 C C . THR A 1 83 ? 6.418 15.833 -8.788 1.00 80.62 83 THR A C 1
ATOM 669 O O . THR A 1 83 ? 6.209 15.390 -7.659 1.00 80.62 83 THR A O 1
ATOM 672 N N . GLY A 1 84 ? 5.472 15.836 -9.734 1.00 82.62 84 GLY A N 1
ATOM 673 C CA . GLY A 1 84 ? 4.125 15.299 -9.516 1.00 82.62 84 GLY A CA 1
ATOM 674 C C . GLY A 1 84 ? 4.148 13.812 -9.157 1.00 82.62 84 GLY A C 1
ATOM 675 O O . GLY A 1 84 ? 3.460 13.383 -8.229 1.00 82.62 84 GLY A O 1
ATOM 676 N N . PHE A 1 85 ? 5.013 13.048 -9.827 1.00 84.88 85 PHE A N 1
ATOM 677 C CA . PHE A 1 85 ? 5.273 11.650 -9.498 1.00 84.88 85 PHE A CA 1
ATOM 678 C C . PHE A 1 85 ? 5.740 11.481 -8.042 1.00 84.88 85 PHE A C 1
ATOM 680 O O . PHE A 1 85 ? 5.072 10.795 -7.265 1.00 84.88 85 PHE A O 1
ATOM 687 N N . ALA A 1 86 ? 6.825 12.155 -7.649 1.00 87.62 86 ALA A N 1
ATOM 688 C CA . ALA A 1 86 ? 7.397 12.025 -6.309 1.00 87.62 86 ALA A CA 1
ATOM 689 C C . AL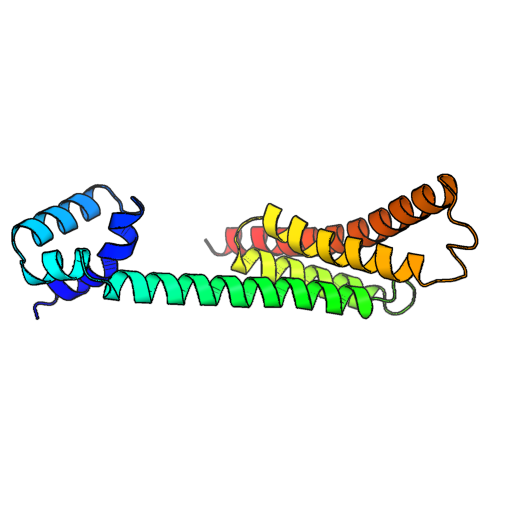A A 1 86 ? 6.396 12.407 -5.203 1.00 87.62 86 ALA A C 1
ATOM 691 O O . ALA A 1 86 ? 6.255 11.689 -4.210 1.00 87.62 86 ALA A O 1
ATOM 692 N N . ILE A 1 87 ? 5.658 13.506 -5.393 1.00 89.50 87 ILE A N 1
ATOM 693 C CA . ILE A 1 87 ? 4.664 13.987 -4.423 1.00 89.50 87 ILE A CA 1
ATOM 694 C C . ILE A 1 87 ? 3.496 13.003 -4.306 1.00 89.50 87 ILE A C 1
ATOM 696 O O . ILE A 1 87 ? 3.088 12.676 -3.192 1.00 89.50 87 ILE A O 1
ATOM 700 N N . SER A 1 88 ? 2.971 12.499 -5.427 1.00 89.69 88 SER A N 1
ATOM 701 C CA . SER A 1 88 ? 1.842 11.558 -5.408 1.00 89.69 88 SER A CA 1
ATOM 702 C C . SER A 1 88 ? 2.179 10.266 -4.655 1.00 89.69 88 SER A C 1
ATOM 704 O O . SER A 1 88 ? 1.406 9.849 -3.792 1.00 89.69 88 SER A O 1
ATOM 706 N N . TYR A 1 89 ? 3.367 9.693 -4.884 1.00 90.69 89 TYR A N 1
ATOM 707 C CA . TYR A 1 89 ? 3.824 8.500 -4.169 1.00 90.69 89 TYR A CA 1
ATOM 708 C C . TYR A 1 89 ? 4.105 8.771 -2.692 1.00 90.69 89 TYR A C 1
ATOM 710 O O . TYR A 1 89 ? 3.756 7.942 -1.852 1.00 90.69 89 TYR A O 1
ATOM 718 N N . ALA A 1 90 ? 4.650 9.940 -2.343 1.00 93.81 90 ALA A N 1
ATOM 719 C CA . ALA A 1 90 ? 4.820 10.330 -0.946 1.00 93.81 90 ALA A CA 1
ATOM 720 C C . ALA A 1 90 ? 3.468 10.466 -0.217 1.00 93.81 90 ALA A C 1
ATOM 722 O O . ALA A 1 90 ? 3.289 9.923 0.875 1.00 93.81 90 ALA A O 1
ATOM 723 N N . ILE A 1 91 ? 2.476 11.122 -0.826 1.00 94.25 91 ILE A N 1
ATOM 724 C CA . ILE A 1 91 ? 1.123 11.224 -0.253 1.00 94.25 91 ILE A CA 1
ATOM 725 C C . ILE A 1 91 ? 0.495 9.832 -0.123 1.00 94.25 91 ILE A C 1
ATOM 727 O O . ILE A 1 91 ? -0.054 9.494 0.927 1.00 94.25 91 ILE A O 1
ATOM 731 N N . PHE A 1 92 ? 0.616 9.002 -1.157 1.00 94.81 92 PHE A N 1
ATOM 732 C CA . PHE A 1 92 ? 0.085 7.643 -1.161 1.00 94.81 92 PHE A CA 1
ATOM 733 C C . PHE A 1 92 ? 0.704 6.769 -0.063 1.00 94.81 92 PHE A C 1
ATOM 735 O O . PHE A 1 92 ? -0.018 6.087 0.669 1.00 94.81 92 PHE A O 1
ATOM 742 N N . GLY A 1 93 ? 2.026 6.823 0.107 1.00 95.00 93 GLY A N 1
ATOM 743 C CA . GLY A 1 93 ? 2.736 6.101 1.161 1.00 95.00 93 GLY A CA 1
ATOM 744 C C . GLY A 1 93 ? 2.357 6.574 2.565 1.00 95.00 93 GLY A C 1
ATOM 745 O O . GLY A 1 93 ? 2.127 5.749 3.452 1.00 95.00 93 GLY A O 1
ATOM 746 N N . SER A 1 94 ? 2.190 7.888 2.748 1.00 95.56 94 SER A N 1
ATOM 747 C CA . SER A 1 94 ? 1.679 8.486 3.988 1.00 95.56 94 SER A CA 1
ATOM 748 C C . SER A 1 94 ? 0.268 7.981 4.325 1.00 95.56 94 SER A C 1
ATOM 750 O O . SER A 1 94 ? 0.035 7.458 5.419 1.00 95.56 94 SER A O 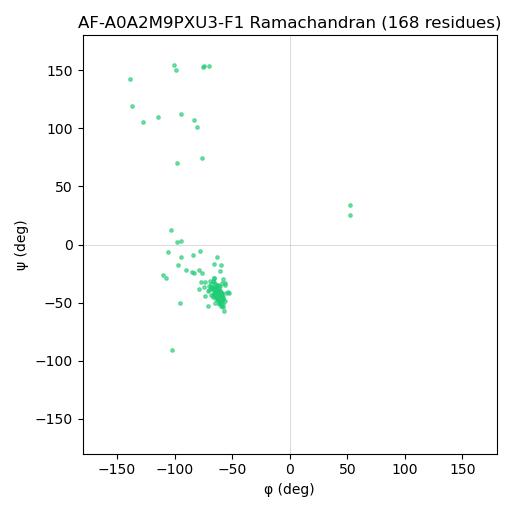1
ATOM 752 N N . LEU A 1 95 ? -0.660 8.038 3.363 1.00 95.25 95 LEU A N 1
ATOM 753 C CA . LEU A 1 95 ? -2.043 7.579 3.532 1.00 95.25 95 LEU A CA 1
ATOM 754 C C . LEU A 1 95 ? -2.116 6.077 3.844 1.00 95.25 95 LEU A C 1
ATOM 756 O O . LEU A 1 95 ? -2.812 5.661 4.773 1.00 95.25 95 LEU A O 1
ATOM 760 N N . THR A 1 96 ? -1.356 5.270 3.103 1.00 94.69 96 THR A N 1
ATOM 761 C CA . THR A 1 96 ? -1.278 3.818 3.306 1.00 94.69 96 THR A CA 1
ATOM 762 C C . THR A 1 96 ? -0.736 3.499 4.701 1.00 94.69 96 THR A C 1
ATOM 764 O O . THR A 1 96 ? -1.269 2.625 5.390 1.00 94.69 96 THR A O 1
ATOM 767 N N . TYR A 1 97 ? 0.274 4.242 5.172 1.00 95.62 97 TYR A N 1
ATOM 768 C CA . TYR A 1 97 ? 0.787 4.082 6.529 1.00 95.62 97 TYR A CA 1
ATOM 769 C C . TYR A 1 97 ? -0.244 4.477 7.592 1.00 95.62 97 TYR A C 1
ATOM 771 O O . TYR A 1 97 ? -0.396 3.756 8.576 1.00 95.62 97 TYR A O 1
ATOM 779 N N . PHE A 1 98 ? -0.982 5.577 7.422 1.00 94.06 98 PHE A N 1
ATOM 780 C CA . PHE A 1 98 ? -2.021 5.958 8.385 1.00 94.06 98 PHE A CA 1
ATOM 781 C C . PHE A 1 98 ? -3.131 4.913 8.496 1.00 94.06 98 PHE A C 1
ATOM 783 O O . PHE A 1 98 ? -3.602 4.642 9.605 1.00 94.06 98 PHE A O 1
ATOM 790 N N . PHE A 1 99 ? -3.499 4.292 7.374 1.00 93.50 99 PHE A N 1
ATOM 791 C CA . PHE A 1 99 ? -4.517 3.248 7.338 1.00 93.50 99 PHE A CA 1
ATOM 792 C C . PHE A 1 99 ? -4.033 1.944 7.991 1.00 93.50 99 PHE A C 1
ATOM 794 O O . PHE A 1 99 ? -4.679 1.431 8.904 1.00 93.50 99 PHE A O 1
ATOM 801 N N . TYR A 1 100 ? -2.880 1.416 7.566 1.00 92.19 100 TYR A N 1
ATOM 802 C CA . TYR A 1 100 ? -2.402 0.097 8.005 1.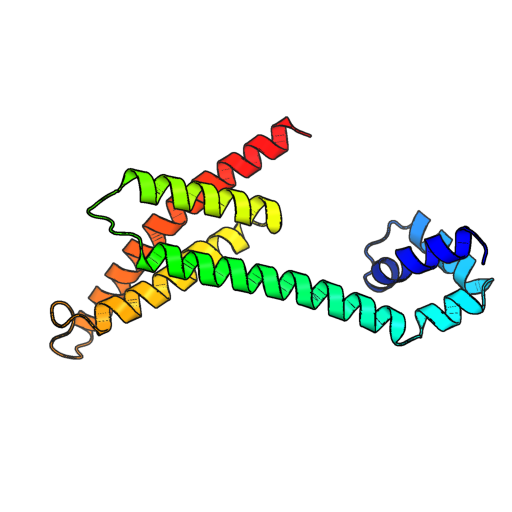00 92.19 100 TYR A CA 1
ATOM 803 C C . TYR A 1 100 ? -1.534 0.116 9.260 1.00 92.19 100 TYR A C 1
ATOM 805 O O . TYR A 1 100 ? -1.394 -0.910 9.923 1.00 92.19 100 TYR A O 1
ATOM 813 N N . LYS A 1 101 ? -0.915 1.257 9.578 1.00 92.31 101 LYS A N 1
ATOM 814 C CA . LYS A 1 101 ? 0.057 1.433 10.672 1.00 92.31 101 LYS A CA 1
ATOM 815 C C . LYS A 1 101 ? 1.209 0.418 10.630 1.00 92.31 101 LYS A C 1
ATOM 817 O O . LYS A 1 101 ? 1.808 0.122 11.660 1.00 92.31 101 LYS A O 1
ATOM 822 N N . ASN A 1 102 ? 1.518 -0.108 9.444 1.00 93.19 102 ASN A N 1
ATOM 823 C CA . ASN A 1 102 ? 2.544 -1.117 9.219 1.00 93.19 102 ASN A CA 1
ATOM 824 C C . ASN A 1 102 ? 3.354 -0.762 7.967 1.00 93.19 102 ASN A C 1
ATOM 826 O O . ASN A 1 102 ? 2.808 -0.704 6.865 1.00 93.19 102 ASN A O 1
ATOM 830 N N . ILE A 1 103 ? 4.660 -0.547 8.143 1.00 94.00 103 ILE A N 1
ATOM 831 C CA . ILE A 1 103 ? 5.567 -0.143 7.063 1.00 94.00 103 ILE A CA 1
ATOM 832 C C . ILE A 1 103 ? 5.740 -1.231 5.997 1.00 94.00 103 ILE A C 1
ATOM 834 O O . ILE A 1 103 ? 5.859 -0.916 4.817 1.00 94.00 103 ILE A O 1
ATOM 838 N N . TRP A 1 104 ? 5.666 -2.509 6.381 1.00 95.25 104 TRP A N 1
ATOM 839 C CA . TRP A 1 104 ? 5.779 -3.625 5.440 1.00 95.25 104 TRP A CA 1
ATOM 840 C C . TRP A 1 104 ? 4.625 -3.652 4.440 1.00 95.25 104 TRP A C 1
ATOM 842 O O . TRP A 1 104 ? 4.827 -3.987 3.277 1.00 95.25 104 TRP A O 1
ATOM 852 N N . ILE A 1 105 ? 3.425 -3.242 4.866 1.00 93.56 105 ILE A N 1
ATOM 853 C CA . ILE A 1 105 ? 2.267 -3.140 3.970 1.00 93.56 105 ILE A CA 1
ATOM 854 C C . ILE A 1 105 ? 2.458 -1.984 2.985 1.00 93.56 105 ILE A C 1
ATOM 856 O O . ILE A 1 105 ? 2.154 -2.144 1.807 1.00 93.56 105 ILE A O 1
ATOM 860 N N . VAL A 1 106 ? 3.019 -0.853 3.429 1.00 95.56 106 VAL A N 1
ATOM 861 C CA . VAL A 1 106 ? 3.359 0.263 2.530 1.00 95.56 106 VAL A CA 1
ATOM 862 C C . VAL A 1 106 ? 4.363 -0.191 1.473 1.00 95.56 106 VAL A C 1
ATOM 864 O O . VAL A 1 106 ? 4.147 0.056 0.289 1.00 95.56 106 VAL A O 1
ATOM 867 N N . PHE A 1 107 ? 5.421 -0.897 1.882 1.00 95.56 107 PHE A N 1
ATOM 868 C CA . PHE A 1 107 ? 6.408 -1.462 0.962 1.00 95.56 107 PHE A CA 1
ATOM 869 C C . PHE A 1 107 ? 5.753 -2.404 -0.056 1.00 95.56 107 PHE A C 1
ATOM 871 O O . PHE A 1 107 ? 5.919 -2.223 -1.257 1.00 95.56 107 PHE A O 1
ATOM 878 N N . ALA A 1 108 ? 4.954 -3.368 0.406 1.00 95.25 108 ALA A N 1
ATOM 879 C CA . A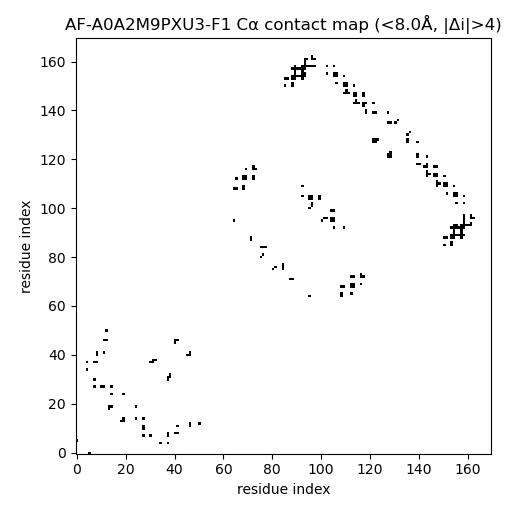LA A 1 108 ? 4.313 -4.342 -0.472 1.00 95.25 108 ALA A CA 1
ATOM 880 C C . ALA A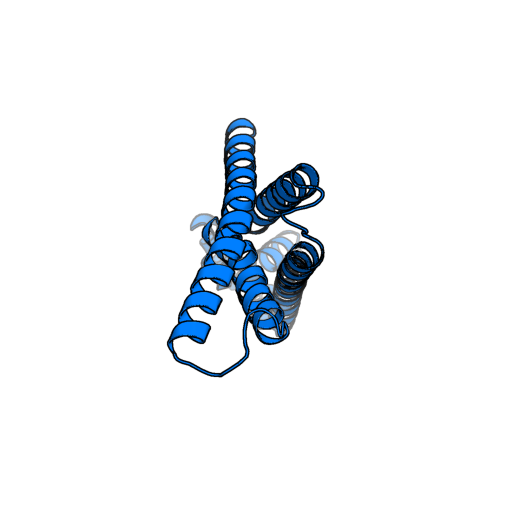 1 108 ? 3.348 -3.683 -1.474 1.00 95.25 108 ALA A C 1
ATOM 882 O O . ALA A 1 108 ? 3.427 -3.964 -2.669 1.00 95.25 108 ALA A O 1
ATOM 883 N N . ILE A 1 109 ? 2.476 -2.782 -1.005 1.00 94.56 109 ILE A N 1
ATOM 884 C CA . ILE A 1 109 ? 1.480 -2.102 -1.848 1.00 94.56 109 ILE A CA 1
ATOM 885 C C . ILE A 1 109 ? 2.140 -1.140 -2.839 1.00 94.56 109 ILE A C 1
ATOM 887 O O . ILE A 1 109 ? 1.627 -1.000 -3.938 1.00 94.56 109 ILE A O 1
ATOM 891 N N . SER A 1 110 ? 3.251 -0.487 -2.490 1.00 93.81 110 SER A N 1
ATOM 892 C CA . SER A 1 110 ? 3.942 0.441 -3.404 1.00 93.81 110 SER A CA 1
ATOM 893 C C . SER A 1 110 ? 4.928 -0.238 -4.361 1.00 93.81 110 SER A C 1
ATOM 895 O O . SER A 1 110 ? 5.201 0.311 -5.424 1.00 93.81 110 SER A O 1
ATOM 897 N N . SER A 1 111 ? 5.444 -1.423 -4.018 1.00 94.19 111 SER A N 1
ATOM 898 C CA . SER A 1 111 ? 6.450 -2.130 -4.819 1.00 94.19 111 SER A CA 1
ATOM 899 C C . SER A 1 111 ? 5.834 -3.157 -5.771 1.00 94.19 111 SER A C 1
ATOM 901 O O . SER A 1 111 ? 6.105 -3.133 -6.970 1.00 94.19 111 SER A O 1
ATOM 903 N N . ILE A 1 112 ? 4.963 -4.043 -5.269 1.00 94.75 112 ILE A N 1
ATOM 904 C CA . ILE A 1 112 ? 4.482 -5.209 -6.031 1.00 94.75 112 ILE A CA 1
ATOM 905 C C . ILE A 1 112 ? 3.644 -4.799 -7.254 1.00 94.75 112 ILE A C 1
ATOM 907 O O . ILE A 1 112 ? 3.950 -5.276 -8.349 1.00 94.75 112 ILE A O 1
ATOM 911 N N . PRO A 1 113 ? 2.626 -3.921 -7.138 1.00 93.19 113 PRO A N 1
ATOM 912 C CA . PRO A 1 113 ? 1.823 -3.510 -8.291 1.00 93.19 113 PRO A CA 1
ATOM 913 C C . PRO A 1 113 ? 2.662 -2.839 -9.379 1.00 93.19 113 PRO A C 1
ATOM 915 O O . PRO A 1 113 ? 2.522 -3.157 -10.558 1.00 93.19 113 PRO A O 1
ATOM 918 N N . VAL A 1 114 ? 3.584 -1.960 -8.977 1.00 91.81 114 VAL A N 1
ATOM 919 C CA . VAL A 1 114 ? 4.486 -1.249 -9.892 1.00 91.81 114 VAL A CA 1
ATOM 920 C C . VAL A 1 114 ? 5.426 -2.226 -10.591 1.00 91.81 114 VAL A C 1
ATOM 922 O O . VAL A 1 114 ? 5.611 -2.134 -11.800 1.00 91.81 114 VAL A O 1
ATOM 925 N N . PHE A 1 115 ? 5.987 -3.187 -9.857 1.00 94.12 115 PHE A N 1
ATOM 926 C CA . PHE A 1 115 ? 6.871 -4.207 -10.413 1.00 94.12 115 PHE A CA 1
ATOM 927 C C . PHE A 1 115 ? 6.157 -5.071 -11.458 1.00 94.12 115 PHE A C 1
ATOM 929 O O . PHE A 1 115 ? 6.656 -5.240 -12.570 1.00 94.12 115 PHE A O 1
ATOM 936 N N . VAL A 1 116 ? 4.958 -5.563 -11.128 1.00 93.12 116 VAL A N 1
ATOM 937 C CA . VAL A 1 116 ? 4.127 -6.352 -12.050 1.00 93.12 116 VAL A CA 1
ATOM 938 C C . VAL A 1 116 ? 3.765 -5.532 -13.285 1.00 93.12 116 VAL A C 1
ATOM 940 O O . VAL A 1 116 ? 3.904 -6.016 -14.407 1.00 93.12 116 VAL A O 1
ATOM 943 N N . TRP A 1 117 ? 3.348 -4.279 -13.097 1.00 90.62 117 TRP A N 1
ATOM 944 C CA . TRP A 1 117 ? 3.039 -3.389 -14.209 1.00 90.62 117 TRP A CA 1
ATOM 945 C C . TRP A 1 117 ? 4.259 -3.137 -15.104 1.00 90.62 117 TRP A C 1
ATOM 947 O O . TRP A 1 117 ? 4.144 -3.237 -16.322 1.00 90.62 117 TRP A O 1
ATOM 957 N N . ALA A 1 118 ? 5.430 -2.874 -14.522 1.00 89.75 118 ALA A N 1
ATOM 958 C CA . ALA A 1 118 ? 6.653 -2.611 -15.273 1.00 89.75 118 ALA A CA 1
ATOM 959 C C . ALA A 1 118 ? 7.097 -3.829 -16.097 1.00 89.75 118 ALA A C 1
ATOM 961 O O . ALA A 1 118 ? 7.523 -3.665 -17.240 1.00 89.75 118 ALA A O 1
ATOM 962 N N . ILE A 1 119 ? 6.933 -5.049 -15.569 1.00 90.25 119 ILE A N 1
ATOM 963 C CA . ILE A 1 119 ? 7.146 -6.282 -16.342 1.00 90.25 119 ILE A CA 1
ATOM 964 C C . ILE A 1 119 ? 6.199 -6.318 -17.545 1.00 90.25 119 ILE A C 1
ATOM 966 O O . ILE A 1 119 ? 6.659 -6.464 -18.675 1.00 90.25 119 ILE A O 1
ATOM 970 N N . ILE A 1 120 ? 4.892 -6.149 -17.319 1.00 88.88 120 ILE A N 1
ATOM 971 C CA . ILE A 1 120 ? 3.877 -6.202 -18.385 1.00 88.88 120 ILE A CA 1
ATOM 972 C C . ILE A 1 120 ? 4.158 -5.141 -19.460 1.00 88.88 120 ILE A C 1
ATOM 974 O O . ILE A 1 120 ? 4.115 -5.436 -20.653 1.00 88.88 120 ILE A O 1
ATOM 978 N N . ASN A 1 121 ? 4.480 -3.915 -19.047 1.00 86.06 121 ASN A N 1
ATOM 979 C CA . ASN A 1 121 ? 4.765 -2.807 -19.952 1.00 86.06 121 ASN A CA 1
ATOM 980 C C . ASN A 1 121 ? 6.023 -3.047 -20.800 1.00 86.06 121 ASN A C 1
ATOM 982 O O . ASN A 1 121 ? 6.032 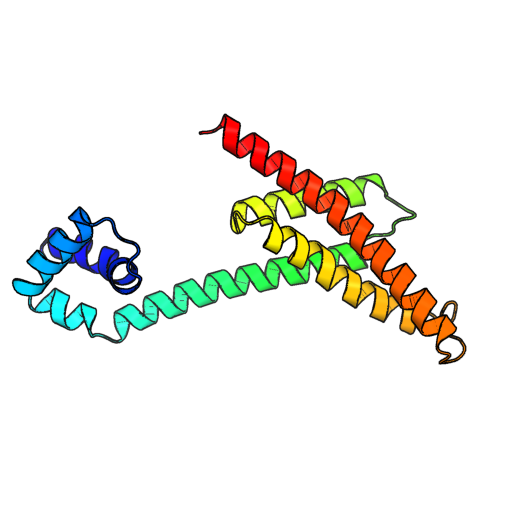-2.732 -21.989 1.00 86.06 121 ASN A O 1
ATOM 986 N N . ASN A 1 122 ? 7.071 -3.621 -20.205 1.00 85.50 122 ASN A N 1
ATOM 987 C CA . ASN A 1 122 ? 8.324 -3.895 -20.904 1.00 85.50 122 ASN A CA 1
ATOM 988 C C . ASN A 1 122 ? 8.205 -5.088 -21.863 1.00 85.50 122 ASN A C 1
ATOM 990 O O . ASN A 1 122 ? 8.763 -5.022 -22.952 1.00 85.50 122 ASN A O 1
ATOM 994 N N . ILE A 1 123 ? 7.444 -6.136 -21.512 1.00 84.88 123 ILE A N 1
ATOM 995 C CA . ILE A 1 123 ? 7.192 -7.285 -22.407 1.00 84.88 123 ILE A CA 1
ATOM 996 C C . ILE A 1 123 ? 6.440 -6.840 -23.667 1.00 84.88 123 ILE A C 1
ATOM 998 O O . ILE A 1 123 ? 6.733 -7.310 -24.762 1.00 84.88 123 ILE A O 1
ATOM 1002 N N . ASN A 1 124 ? 5.481 -5.924 -23.521 1.00 82.44 124 ASN A N 1
ATOM 1003 C CA . ASN A 1 124 ? 4.684 -5.425 -24.643 1.00 82.44 124 ASN A CA 1
ATOM 1004 C C . ASN A 1 124 ? 5.423 -4.386 -25.503 1.00 82.44 124 ASN A C 1
ATOM 1006 O O . ASN A 1 124 ? 4.897 -3.956 -26.529 1.00 82.44 124 ASN A 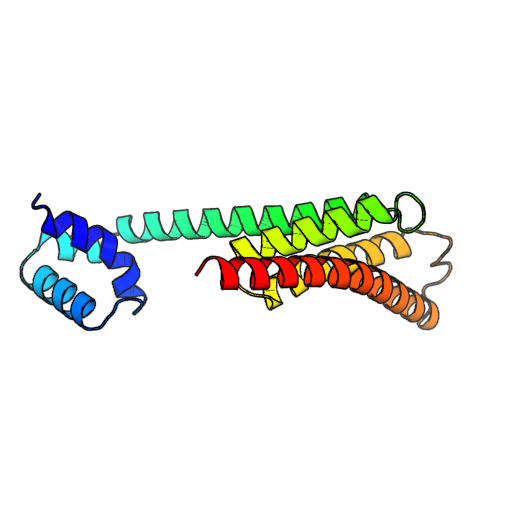O 1
ATOM 1010 N N . ASN A 1 125 ? 6.622 -3.959 -25.098 1.00 78.88 125 ASN A N 1
ATOM 1011 C CA . ASN A 1 125 ? 7.417 -2.999 -25.846 1.00 78.88 125 ASN A CA 1
ATOM 1012 C C . ASN A 1 125 ? 8.409 -3.720 -26.764 1.00 78.88 125 ASN A C 1
ATOM 1014 O O . ASN A 1 125 ? 9.407 -4.283 -26.311 1.00 78.88 125 ASN A O 1
ATOM 1018 N N . SER A 1 126 ? 8.198 -3.601 -28.074 1.00 71.62 126 SER A N 1
ATOM 1019 C CA . SER A 1 126 ? 9.081 -4.177 -29.100 1.00 71.62 126 SER A CA 1
ATOM 1020 C C . SER A 1 126 ? 10.505 -3.603 -29.096 1.00 71.62 126 SER A C 1
ATOM 1022 O O . SER A 1 126 ? 11.378 -4.128 -29.775 1.00 71.62 126 SER A O 1
ATOM 1024 N N . LEU A 1 127 ? 10.745 -2.515 -28.354 1.00 68.69 127 LEU A N 1
ATOM 1025 C CA . LEU A 1 127 ? 12.073 -1.934 -28.137 1.00 68.69 127 LEU A CA 1
ATOM 1026 C C . LEU A 1 127 ? 12.925 -2.727 -27.133 1.00 68.69 127 LEU A C 1
ATOM 1028 O O . LEU A 1 127 ? 14.147 -2.624 -27.177 1.00 68.69 127 LEU A O 1
ATOM 1032 N N . TYR A 1 128 ? 12.295 -3.477 -26.224 1.00 64.00 128 TYR A N 1
ATOM 1033 C CA . TYR A 1 128 ? 12.979 -4.174 -25.129 1.00 64.00 128 TYR A CA 1
ATOM 1034 C C . TYR A 1 128 ? 12.993 -5.693 -25.282 1.00 64.00 128 TYR A C 1
ATOM 1036 O O . TYR A 1 128 ? 13.893 -6.332 -24.745 1.00 64.00 128 TYR A O 1
ATOM 1044 N N . VAL A 1 129 ? 12.021 -6.263 -25.998 1.00 65.31 129 VAL A N 1
ATOM 1045 C CA . VAL A 1 129 ? 11.954 -7.702 -26.266 1.00 65.31 129 VAL A CA 1
ATOM 1046 C C . VAL A 1 129 ? 11.799 -7.905 -27.765 1.00 65.31 129 VAL A C 1
ATOM 1048 O O . VAL A 1 129 ? 10.730 -7.665 -28.328 1.00 65.31 129 VAL A O 1
ATOM 1051 N N . THR A 1 130 ? 12.876 -8.338 -28.416 1.00 67.75 130 THR A N 1
ATOM 1052 C CA . THR A 1 130 ? 12.851 -8.763 -29.825 1.00 67.75 130 THR A CA 1
ATOM 1053 C C . THR A 1 130 ? 12.987 -10.277 -29.934 1.00 67.75 130 THR A C 1
ATOM 1055 O O . THR A 1 130 ? 12.390 -10.877 -30.831 1.00 67.75 130 THR A O 1
ATOM 1058 N N . HIS A 1 131 ? 13.667 -10.918 -28.977 1.00 70.25 131 HIS A N 1
ATOM 1059 C CA . HIS A 1 131 ? 13.771 -12.369 -28.871 1.00 70.25 131 HIS A CA 1
ATOM 1060 C C . HIS A 1 131 ? 13.657 -12.822 -27.408 1.00 70.25 131 HIS A C 1
ATOM 1062 O O . HIS A 1 131 ? 14.177 -12.209 -26.488 1.00 70.25 131 HIS A O 1
ATOM 1068 N N . TYR A 1 132 ? 12.996 -13.951 -27.145 1.00 74.12 132 TYR A N 1
ATOM 1069 C CA . TYR A 1 132 ? 12.918 -14.487 -25.780 1.00 74.12 132 TYR A CA 1
ATOM 1070 C C . TYR A 1 132 ? 14.247 -15.151 -25.377 1.00 74.12 132 TYR A C 1
ATOM 1072 O O . TYR A 1 132 ? 14.370 -16.374 -25.364 1.00 74.12 132 TYR A O 1
ATOM 1080 N N . SER A 1 133 ? 15.262 -14.333 -25.083 1.00 83.19 133 SER A N 1
ATOM 1081 C CA . SER A 1 133 ? 16.575 -14.749 -24.584 1.00 83.19 133 SER A CA 1
ATOM 1082 C C . SER A 1 133 ? 16.668 -14.583 -23.059 1.00 83.19 133 SER A C 1
ATOM 1084 O O . SER A 1 133 ? 16.042 -13.701 -22.469 1.00 83.19 133 SER A O 1
ATOM 1086 N N . LEU A 1 134 ? 17.474 -15.420 -22.390 1.00 82.19 134 LEU A N 1
ATOM 1087 C CA . LEU A 1 134 ? 17.701 -15.311 -20.937 1.00 82.19 134 LEU A CA 1
ATOM 1088 C C . LEU A 1 134 ? 18.279 -13.944 -20.540 1.00 82.19 134 LEU A C 1
ATOM 1090 O O . LEU A 1 134 ? 17.972 -13.426 -19.468 1.00 82.19 134 LEU A O 1
ATOM 1094 N N . THR A 1 135 ? 19.093 -13.351 -21.412 1.00 84.50 135 THR A N 1
ATOM 1095 C CA . THR A 1 135 ? 19.682 -12.027 -21.210 1.00 84.50 135 THR A CA 1
ATOM 1096 C C . THR A 1 135 ? 18.635 -10.917 -21.274 1.00 84.50 135 THR A C 1
ATOM 1098 O O . THR A 1 135 ? 18.639 -10.057 -20.398 1.00 84.50 135 THR A O 1
ATOM 1101 N N . GLU A 1 136 ? 17.705 -10.958 -22.235 1.00 81.94 136 GLU A N 1
ATOM 1102 C CA . GLU A 1 136 ? 16.606 -9.979 -22.342 1.00 81.94 136 GLU A CA 1
ATOM 1103 C C . GLU A 1 136 ? 15.621 -10.088 -21.171 1.00 81.94 136 GLU A C 1
ATOM 1105 O O . GLU A 1 136 ? 15.165 -9.082 -20.631 1.00 81.94 136 GLU A O 1
ATOM 1110 N N . ILE A 1 137 ? 15.341 -11.307 -20.702 1.00 84.69 137 ILE A N 1
ATOM 1111 C CA . ILE A 1 137 ? 14.520 -11.505 -19.499 1.00 84.69 137 ILE A CA 1
ATOM 1112 C C . ILE A 1 137 ? 15.224 -10.907 -18.269 1.00 84.69 137 ILE A C 1
ATOM 1114 O O . ILE A 1 137 ? 14.588 -10.246 -17.446 1.00 84.69 137 ILE A O 1
ATOM 1118 N N . GLY A 1 138 ? 16.541 -11.100 -18.152 1.00 86.12 138 GLY A N 1
ATOM 1119 C CA . GLY A 1 138 ? 17.344 -10.521 -17.076 1.00 86.12 138 GLY A CA 1
ATOM 1120 C C . GLY A 1 138 ? 17.316 -8.990 -17.073 1.00 86.12 138 GLY A C 1
ATOM 1121 O O . GLY A 1 138 ? 17.048 -8.383 -16.033 1.00 86.12 138 GLY A O 1
ATOM 1122 N N . THR A 1 139 ? 17.536 -8.351 -18.225 1.00 85.94 139 THR A N 1
ATOM 1123 C CA . THR A 1 139 ? 17.493 -6.882 -18.336 1.00 85.94 139 THR A CA 1
ATOM 1124 C C . THR A 1 139 ? 16.099 -6.330 -18.046 1.00 85.94 139 THR A C 1
ATOM 1126 O O . THR A 1 139 ? 15.977 -5.311 -17.361 1.00 85.94 139 THR A O 1
ATOM 1129 N N . LEU A 1 140 ? 15.047 -7.032 -18.473 1.00 88.44 140 LEU A N 1
ATOM 1130 C CA . LEU A 1 140 ? 13.662 -6.671 -18.190 1.00 88.44 140 LEU A CA 1
ATOM 1131 C C . LEU A 1 140 ? 13.358 -6.677 -16.689 1.00 88.44 140 LEU A C 1
ATOM 1133 O O . LEU A 1 140 ? 12.778 -5.716 -16.178 1.00 88.44 140 LEU A O 1
ATOM 1137 N N . LEU A 1 141 ? 13.768 -7.730 -15.975 1.00 90.75 141 LEU A N 1
ATOM 1138 C CA . LEU A 1 141 ? 13.560 -7.844 -14.528 1.00 90.75 141 LEU A CA 1
ATOM 1139 C C . LEU A 1 141 ? 14.326 -6.768 -13.756 1.00 90.75 141 LEU A C 1
ATOM 1141 O O . LEU A 1 141 ? 13.791 -6.201 -12.800 1.00 90.75 141 LEU A O 1
ATOM 1145 N N . ILE A 1 142 ? 15.552 -6.451 -14.179 1.00 90.62 142 ILE A N 1
ATOM 1146 C CA . ILE A 1 142 ? 16.354 -5.379 -13.575 1.00 90.62 142 ILE A CA 1
ATOM 1147 C C . ILE A 1 142 ? 15.673 -4.023 -13.787 1.00 90.62 142 ILE A C 1
ATOM 1149 O O . ILE A 1 142 ? 15.502 -3.271 -12.826 1.00 90.62 142 ILE A O 1
ATOM 1153 N N . GLY A 1 143 ? 15.222 -3.730 -15.010 1.00 88.44 143 GLY A N 1
ATOM 1154 C CA . GLY A 1 143 ? 14.498 -2.497 -15.323 1.00 88.44 143 GLY A CA 1
ATOM 1155 C C . GLY A 1 143 ? 13.201 -2.359 -14.523 1.00 88.44 143 GLY A C 1
ATOM 1156 O O . GLY A 1 143 ? 12.954 -1.317 -13.915 1.00 88.44 143 GLY A O 1
ATOM 1157 N N . ALA A 1 144 ? 12.403 -3.427 -14.444 1.00 91.31 144 ALA A N 1
ATOM 1158 C CA . ALA A 1 144 ? 11.174 -3.440 -13.653 1.00 91.31 144 ALA A CA 1
ATOM 1159 C C . ALA A 1 144 ? 11.449 -3.238 -12.155 1.00 91.31 144 ALA A C 1
ATOM 1161 O O . ALA A 1 144 ? 10.752 -2.466 -11.493 1.00 91.31 144 ALA A O 1
ATOM 1162 N N . SER A 1 145 ? 12.499 -3.879 -11.631 1.00 92.56 145 SER A N 1
ATOM 1163 C CA . SER A 1 145 ? 12.931 -3.725 -10.237 1.00 92.56 145 SER A CA 1
ATOM 1164 C C . SER A 1 145 ? 13.360 -2.291 -9.942 1.00 92.56 145 SER A C 1
ATOM 1166 O O . SER A 1 145 ? 12.993 -1.740 -8.907 1.00 92.56 145 SER A O 1
ATOM 1168 N N . TYR A 1 146 ? 14.097 -1.662 -10.859 1.00 90.88 146 TYR A N 1
ATOM 1169 C CA . TYR A 1 146 ? 14.535 -0.276 -10.721 1.00 90.88 146 TYR A CA 1
ATOM 1170 C C . TYR A 1 146 ? 13.350 0.697 -10.651 1.00 90.88 146 TYR A C 1
ATOM 1172 O O . TYR A 1 146 ? 13.288 1.535 -9.749 1.00 90.88 146 TYR A O 1
ATOM 1180 N N . ILE A 1 147 ? 12.371 0.545 -11.550 1.00 89.25 147 ILE A N 1
ATOM 1181 C CA . ILE A 1 147 ? 11.150 1.366 -11.553 1.00 89.25 147 ILE A CA 1
ATOM 1182 C C . ILE A 1 147 ? 10.392 1.186 -10.231 1.00 89.25 147 ILE A C 1
ATOM 1184 O O . ILE A 1 147 ? 10.083 2.176 -9.563 1.00 89.25 147 ILE A O 1
ATOM 1188 N N . ALA A 1 148 ? 10.155 -0.061 -9.812 1.00 92.88 148 ALA A N 1
ATOM 1189 C CA . ALA A 1 148 ? 9.462 -0.366 -8.562 1.00 92.88 148 ALA A CA 1
ATOM 1190 C C . ALA A 1 148 ? 10.184 0.207 -7.333 1.00 92.88 148 ALA A C 1
ATOM 1192 O O . ALA A 1 148 ? 9.542 0.780 -6.450 1.00 92.88 148 ALA A O 1
ATOM 1193 N N . LEU A 1 149 ? 11.516 0.116 -7.287 1.00 92.88 149 LEU A N 1
ATOM 1194 C CA . LEU A 1 149 ? 12.321 0.677 -6.202 1.00 92.88 149 LEU A CA 1
ATOM 1195 C C . LEU A 1 149 ? 12.178 2.194 -6.107 1.00 92.88 149 LEU A C 1
ATOM 1197 O O . LEU A 1 149 ? 11.947 2.699 -5.009 1.00 92.88 149 LEU A O 1
ATOM 1201 N N . LEU A 1 150 ? 12.249 2.921 -7.226 1.00 90.38 150 LEU A N 1
ATOM 1202 C CA . LEU A 1 150 ? 12.074 4.377 -7.213 1.00 90.38 150 LEU A CA 1
ATOM 1203 C C . LEU A 1 150 ? 10.714 4.782 -6.634 1.00 90.38 150 LEU A C 1
ATOM 1205 O O . LEU A 1 150 ? 10.643 5.657 -5.773 1.00 90.38 150 LEU A O 1
ATOM 1209 N N . HIS A 1 151 ? 9.646 4.105 -7.049 1.00 91.00 151 HIS A N 1
ATOM 1210 C CA . HIS A 1 151 ? 8.289 4.355 -6.558 1.00 91.00 151 HIS A CA 1
ATOM 1211 C C . HIS A 1 151 ? 8.166 4.063 -5.059 1.00 91.00 151 HIS A C 1
ATOM 1213 O O . HIS A 1 151 ? 7.613 4.853 -4.287 1.00 91.00 151 HIS A O 1
ATOM 1219 N N . THR A 1 152 ? 8.756 2.946 -4.637 1.00 94.19 152 THR A N 1
ATOM 1220 C CA . THR A 1 152 ? 8.765 2.506 -3.243 1.00 94.19 152 THR A CA 1
ATOM 1221 C C . 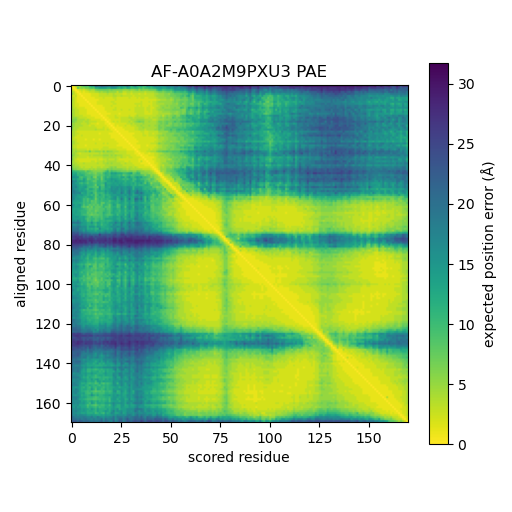THR A 1 152 ? 9.520 3.488 -2.350 1.00 94.19 152 THR A C 1
ATOM 1223 O O . THR A 1 152 ? 9.049 3.799 -1.260 1.00 94.19 152 THR A O 1
ATOM 1226 N N . ILE A 1 153 ? 10.658 4.028 -2.798 1.00 94.88 153 ILE A N 1
ATOM 1227 C CA . ILE A 1 153 ? 11.454 4.993 -2.023 1.00 94.88 153 ILE A CA 1
ATOM 1228 C C . ILE A 1 153 ? 10.622 6.237 -1.687 1.00 94.88 153 ILE A C 1
ATOM 1230 O O . ILE A 1 153 ? 10.565 6.639 -0.523 1.00 94.88 153 ILE A O 1
ATOM 1234 N N . PHE A 1 154 ? 9.919 6.813 -2.666 1.00 93.88 154 PHE A N 1
ATOM 1235 C CA . PHE A 1 154 ? 9.058 7.974 -2.416 1.00 93.88 154 PHE A CA 1
ATOM 1236 C C . PHE A 1 154 ? 7.884 7.640 -1.490 1.00 93.88 154 PHE A C 1
ATOM 1238 O O . PHE A 1 154 ? 7.580 8.418 -0.582 1.00 93.88 154 PHE A O 1
ATOM 1245 N N . ALA A 1 155 ? 7.275 6.460 -1.637 1.00 95.25 155 ALA A N 1
ATOM 1246 C CA . ALA A 1 155 ? 6.238 6.002 -0.714 1.00 95.25 155 ALA A CA 1
ATOM 1247 C C . ALA A 1 155 ? 6.761 5.826 0.723 1.00 95.25 155 ALA A C 1
ATOM 1249 O O . ALA A 1 155 ? 6.090 6.216 1.682 1.00 95.25 155 ALA A O 1
ATOM 1250 N N . LEU A 1 156 ? 7.974 5.296 0.895 1.00 96.50 156 LEU A N 1
ATOM 1251 C CA . LEU A 1 156 ? 8.600 5.131 2.206 1.00 96.50 156 LEU A CA 1
ATOM 1252 C C . LEU A 1 156 ? 8.954 6.475 2.851 1.00 96.50 156 LEU A C 1
ATOM 1254 O O . LEU A 1 156 ? 8.745 6.623 4.055 1.00 96.50 156 LEU A O 1
ATOM 1258 N N . PHE A 1 157 ? 9.402 7.474 2.084 1.00 95.94 157 PHE A N 1
ATOM 1259 C CA . PHE A 1 157 ? 9.569 8.840 2.599 1.00 95.94 157 PHE A CA 1
ATOM 1260 C C . PHE A 1 157 ? 8.246 9.424 3.104 1.00 95.94 157 PHE A C 1
ATOM 1262 O O . PHE A 1 157 ? 8.188 9.986 4.199 1.00 95.94 157 PHE A O 1
ATOM 1269 N N . GLY A 1 158 ? 7.164 9.224 2.351 1.00 95.12 158 GLY A N 1
ATOM 1270 C CA . GLY A 1 158 ? 5.815 9.585 2.777 1.00 95.12 158 GLY A CA 1
ATOM 1271 C C . GLY A 1 158 ? 5.392 8.915 4.085 1.00 95.12 158 GLY A C 1
ATOM 1272 O O . GLY A 1 158 ? 4.908 9.570 5.010 1.00 95.12 158 GLY A O 1
ATOM 1273 N N . ALA A 1 159 ? 5.622 7.606 4.198 1.00 96.38 159 ALA A N 1
ATOM 1274 C CA . ALA A 1 159 ? 5.340 6.858 5.418 1.00 96.38 159 ALA A CA 1
ATOM 1275 C C . ALA A 1 159 ? 6.210 7.316 6.600 1.00 96.38 159 ALA A C 1
ATOM 1277 O O . ALA A 1 159 ? 5.710 7.415 7.719 1.00 96.38 159 ALA A O 1
ATOM 1278 N N . ALA A 1 160 ? 7.483 7.647 6.369 1.00 95.38 160 ALA A N 1
ATOM 1279 C CA . ALA A 1 160 ? 8.370 8.199 7.390 1.00 95.38 160 ALA A CA 1
ATOM 1280 C C . ALA A 1 160 ? 7.838 9.533 7.936 1.00 95.38 160 ALA A C 1
ATOM 1282 O O . ALA A 1 160 ? 7.783 9.714 9.155 1.00 95.38 160 ALA A O 1
ATOM 1283 N N . PHE A 1 161 ? 7.355 10.421 7.061 1.00 94.69 161 PHE A N 1
ATOM 1284 C CA . PHE A 1 161 ? 6.693 11.659 7.478 1.00 94.69 161 PHE A CA 1
ATOM 1285 C C . PHE A 1 161 ? 5.448 11.376 8.331 1.00 94.69 161 PHE A C 1
ATOM 1287 O O . PHE A 1 161 ? 5.289 11.957 9.405 1.00 94.69 161 PHE A O 1
ATOM 1294 N N . ALA A 1 162 ? 4.605 10.426 7.917 1.00 93.44 162 ALA A N 1
ATOM 1295 C CA . ALA A 1 162 ? 3.421 10.021 8.676 1.00 93.44 162 ALA A CA 1
ATOM 1296 C C . ALA A 1 162 ? 3.768 9.433 10.058 1.00 93.44 162 ALA A C 1
ATOM 1298 O O . ALA A 1 162 ? 3.092 9.717 11.052 1.00 93.44 162 ALA A O 1
ATOM 1299 N N . ILE A 1 163 ? 4.843 8.640 10.149 1.00 94.12 163 ILE A N 1
ATOM 1300 C CA . ILE A 1 163 ? 5.381 8.124 11.416 1.00 94.12 163 ILE A CA 1
ATOM 1301 C C . ILE A 1 163 ? 5.788 9.281 12.326 1.00 94.12 163 ILE A C 1
ATOM 1303 O O . ILE A 1 163 ? 5.416 9.287 13.502 1.00 94.12 163 ILE A O 1
ATOM 1307 N N . MET A 1 164 ? 6.539 10.246 11.791 1.00 93.38 164 MET A N 1
ATOM 1308 C CA . MET A 1 164 ? 6.997 11.415 12.536 1.00 93.38 164 MET A CA 1
ATOM 1309 C C . MET A 1 164 ? 5.812 12.240 13.037 1.00 93.38 164 MET A C 1
ATOM 1311 O O . MET A 1 164 ? 5.704 12.483 14.235 1.00 93.38 164 MET A O 1
ATOM 1315 N N . PHE A 1 165 ? 4.873 12.583 12.154 1.00 92.19 165 PHE A N 1
ATOM 1316 C CA . PHE A 1 165 ? 3.672 13.347 12.493 1.00 92.19 165 PHE A CA 1
ATOM 1317 C C . PHE A 1 165 ? 2.862 12.685 13.616 1.00 92.19 165 PHE A C 1
ATOM 1319 O O . PHE A 1 165 ? 2.438 13.343 14.567 1.00 92.19 165 PHE A O 1
ATOM 1326 N N . ARG A 1 166 ? 2.713 11.356 13.568 1.00 88.88 166 ARG A N 1
ATOM 1327 C CA . ARG A 1 166 ? 2.033 10.588 14.619 1.00 88.88 166 ARG A CA 1
ATOM 1328 C C . ARG A 1 166 ? 2.775 10.607 15.960 1.00 88.88 166 ARG A C 1
ATOM 1330 O O . ARG A 1 166 ? 2.138 10.444 16.994 1.00 88.88 166 ARG A O 1
ATOM 1337 N N . ARG A 1 167 ? 4.104 10.742 15.964 1.00 87.50 167 ARG A N 1
ATOM 1338 C CA . ARG A 1 167 ? 4.888 10.861 17.206 1.00 87.50 167 ARG A CA 1
ATOM 1339 C C . ARG A 1 167 ? 4.729 12.228 17.868 1.00 87.50 167 ARG A C 1
ATOM 1341 O O . ARG A 1 167 ? 4.762 12.269 19.084 1.00 87.50 167 ARG A O 1
ATOM 1348 N N . PHE A 1 168 ? 4.535 13.299 17.098 1.00 85.25 168 PHE A N 1
ATOM 1349 C CA . PHE A 1 168 ? 4.308 14.649 17.640 1.00 85.25 168 PHE A CA 1
ATOM 1350 C C . PHE A 1 168 ? 2.878 14.894 18.130 1.00 85.25 168 PHE A C 1
ATOM 1352 O O . PHE A 1 168 ? 2.647 15.813 18.902 1.00 85.25 168 PHE A O 1
ATOM 1359 N N . THR A 1 169 ? 1.917 14.108 17.647 1.00 77.62 169 THR A N 1
ATOM 1360 C CA . THR A 1 169 ? 0.489 14.229 17.994 1.00 77.62 169 THR A CA 1
ATOM 1361 C C . THR A 1 169 ? 0.043 13.256 19.088 1.00 77.62 169 THR A C 1
ATOM 1363 O O . THR A 1 169 ? -1.141 13.210 19.418 1.00 77.62 169 THR A O 1
ATOM 1366 N N . LYS A 1 170 ? 0.974 12.465 19.630 1.00 55.62 170 LYS A N 1
ATOM 1367 C CA . LYS A 1 170 ? 0.788 11.651 20.833 1.00 55.62 170 LYS A CA 1
ATOM 1368 C C . LYS A 1 170 ? 1.333 12.392 22.040 1.00 55.62 170 LYS A C 1
ATOM 1370 O O . LYS A 1 170 ? 0.718 12.218 23.110 1.00 55.62 170 LYS A O 1
#

Secondary structure (DSSP, 8-state):
--HHHHHHHHHHHHHTTT-S-HHHHHHHHHHHHH-HHHHHHHHSHHHHHHHHHHHHHHHHHHHHHHHHHHHHHHH--TTS-HHHHHHHHHHHHHHHHHHH--HHHHHHHHHHHHHHHHHHHHHT-TTT-SS--HHHHHHHHHHHHHHHHHHHHHHHHHHHHHHHHHHH--

Solvent-accessible surface area (backbone atoms only — not comparable to full-atom values): 9096 Å² total; per-residue (Å²): 134,59,73,66,56,57,54,46,62,69,42,45,71,38,54,78,65,72,69,55,56,70,74,57,47,53,52,46,52,58,46,44,74,74,30,68,66,58,44,51,48,74,71,35,68,64,59,52,50,57,52,53,52,55,52,49,53,54,51,50,54,52,49,51,52,42,51,50,32,37,53,49,48,74,69,48,48,83,85,69,54,51,65,62,47,45,51,52,32,16,52,50,15,19,53,45,23,70,73,68,73,37,69,68,56,34,47,48,43,40,24,52,40,25,26,55,47,38,43,55,55,43,66,73,29,74,91,66,42,86,61,100,40,76,66,44,54,50,53,46,52,52,52,13,48,52,55,13,47,57,46,25,51,31,16,49,52,18,26,50,50,43,53,51,55,56,62,75,75,106